Protein AF-A0A1H8CFY0-F1 (afdb_monomer_lite)

Structure (mmCIF, N/CA/C/O backbone):
data_AF-A0A1H8CFY0-F1
#
_entry.id   AF-A0A1H8CFY0-F1
#
loop_
_atom_site.group_PDB
_atom_site.id
_atom_site.type_symbol
_atom_site.label_atom_id
_atom_site.label_alt_id
_atom_site.label_comp_id
_atom_site.label_asym_id
_atom_site.label_entity_id
_atom_site.label_seq_id
_atom_site.pdbx_PDB_ins_code
_atom_site.Cartn_x
_atom_site.Cartn_y
_atom_site.Cartn_z
_atom_site.occupancy
_atom_site.B_iso_or_equiv
_atom_site.auth_seq_id
_atom_site.auth_comp_id
_atom_site.auth_asym_id
_atom_site.auth_atom_id
_atom_site.pdbx_PDB_model_num
ATOM 1 N N . MET A 1 1 ? -9.451 -3.765 16.595 1.00 52.78 1 MET A N 1
ATOM 2 C CA . MET A 1 1 ? -8.756 -4.827 15.830 1.00 52.78 1 MET A CA 1
ATOM 3 C C . MET A 1 1 ? -8.440 -4.260 14.463 1.00 52.78 1 MET A C 1
ATOM 5 O O . MET A 1 1 ? -9.355 -3.747 13.841 1.00 52.78 1 MET A O 1
ATOM 9 N N . SER A 1 2 ? -7.194 -4.324 13.999 1.00 63.50 2 SER A N 1
ATOM 10 C CA . SER A 1 2 ? -6.860 -3.916 12.634 1.00 63.50 2 SER A CA 1
ATOM 11 C C . SER A 1 2 ? -7.117 -5.073 11.662 1.00 63.50 2 SER A C 1
ATOM 13 O O . SER A 1 2 ? -6.658 -6.199 11.874 1.00 63.50 2 SER A O 1
ATOM 15 N N . LYS A 1 3 ? -7.898 -4.821 10.606 1.00 76.69 3 LYS A N 1
ATOM 16 C CA . LYS A 1 3 ? -8.233 -5.837 9.599 1.00 76.69 3 LYS A CA 1
ATOM 17 C C . LYS A 1 3 ? -7.073 -5.965 8.610 1.00 76.69 3 LYS A C 1
ATOM 19 O O . LYS A 1 3 ? -6.763 -5.016 7.890 1.00 76.69 3 LYS A O 1
ATOM 24 N N . LYS A 1 4 ? -6.429 -7.135 8.578 1.00 74.94 4 LYS A N 1
ATOM 25 C CA . LYS A 1 4 ? -5.395 -7.472 7.584 1.00 74.94 4 LYS A CA 1
ATOM 26 C C . LYS A 1 4 ? -6.064 -7.852 6.259 1.00 74.94 4 LYS A C 1
ATOM 28 O O . LYS A 1 4 ? -7.096 -8.521 6.259 1.00 74.94 4 LYS A O 1
ATOM 33 N N . SER A 1 5 ? -5.498 -7.407 5.143 1.00 76.12 5 SER A N 1
ATOM 34 C CA . SER A 1 5 ? -6.017 -7.639 3.794 1.00 76.12 5 SER A CA 1
ATOM 35 C C . SER A 1 5 ? -4.862 -7.808 2.805 1.00 76.12 5 SER A C 1
ATOM 37 O O . SER A 1 5 ? -3.789 -7.234 2.990 1.00 76.12 5 SER A O 1
ATOM 39 N N . ILE A 1 6 ? -5.091 -8.601 1.761 1.00 73.12 6 ILE A N 1
ATOM 40 C CA . ILE A 1 6 ? -4.217 -8.711 0.591 1.00 73.12 6 ILE A CA 1
ATOM 41 C C . ILE A 1 6 ? -4.882 -7.909 -0.531 1.00 73.12 6 ILE A C 1
ATOM 43 O O . ILE A 1 6 ? -6.092 -8.027 -0.743 1.00 73.12 6 ILE A O 1
ATOM 47 N N . ARG A 1 7 ? -4.113 -7.048 -1.197 1.00 80.69 7 ARG A N 1
ATOM 48 C CA . ARG A 1 7 ? -4.535 -6.262 -2.364 1.00 80.69 7 ARG A CA 1
ATOM 49 C C . ARG A 1 7 ? -3.604 -6.547 -3.536 1.00 80.69 7 ARG A C 1
ATOM 51 O O . ARG A 1 7 ? -2.564 -7.156 -3.338 1.00 80.69 7 ARG A O 1
ATOM 58 N N . PHE A 1 8 ? -3.970 -6.094 -4.730 1.00 78.69 8 PHE A N 1
ATOM 59 C CA . PHE A 1 8 ? -3.159 -6.277 -5.932 1.00 78.69 8 PHE A CA 1
ATOM 60 C C . PHE A 1 8 ? -2.660 -4.936 -6.468 1.00 78.69 8 PHE A C 1
ATOM 62 O O . PHE A 1 8 ? -3.413 -3.960 -6.506 1.00 78.69 8 PHE A O 1
ATOM 69 N N . PHE A 1 9 ? -1.395 -4.899 -6.878 1.00 82.25 9 PHE A N 1
ATOM 70 C CA . PHE A 1 9 ? -0.775 -3.799 -7.610 1.00 82.25 9 PHE A CA 1
ATOM 71 C C . PHE A 1 9 ? 0.178 -4.388 -8.650 1.00 82.25 9 PHE A C 1
ATOM 73 O O . PHE A 1 9 ? 1.037 -5.187 -8.291 1.00 82.25 9 PHE A O 1
ATOM 80 N N . ASN A 1 10 ? 0.024 -3.999 -9.919 1.00 80.25 10 ASN A N 1
ATOM 81 C CA . ASN A 1 10 ? 0.808 -4.546 -11.033 1.00 80.25 10 ASN A CA 1
ATOM 82 C C . ASN A 1 10 ? 0.791 -6.093 -11.067 1.00 80.25 10 ASN A C 1
ATOM 84 O O . ASN A 1 10 ? 1.839 -6.728 -11.093 1.00 80.25 10 ASN A O 1
ATOM 88 N N . ASP A 1 11 ? -0.406 -6.684 -10.937 1.00 83.69 11 ASP A N 1
ATOM 89 C CA . ASP A 1 11 ? -0.658 -8.136 -10.841 1.00 83.69 11 ASP A CA 1
ATOM 90 C C . ASP A 1 11 ? 0.065 -8.875 -9.698 1.00 83.69 11 ASP A C 1
ATOM 92 O O . ASP A 1 11 ? 0.055 -10.104 -9.635 1.00 83.69 11 ASP A O 1
ATOM 96 N N . ARG A 1 12 ? 0.632 -8.134 -8.739 1.00 82.38 12 ARG A N 1
ATOM 97 C CA . ARG A 1 12 ? 1.363 -8.670 -7.586 1.00 82.38 12 ARG A CA 1
ATOM 98 C C . ARG A 1 12 ? 0.647 -8.377 -6.277 1.00 82.38 12 ARG A C 1
ATOM 100 O O . ARG A 1 12 ? -0.021 -7.349 -6.123 1.00 82.38 12 ARG A O 1
ATOM 107 N N . GLU A 1 13 ? 0.785 -9.292 -5.323 1.00 83.94 13 GLU A N 1
ATOM 108 C CA . GLU A 1 13 ? 0.175 -9.159 -4.004 1.00 83.94 13 GLU A CA 1
ATOM 109 C C . GLU A 1 13 ? 0.877 -8.077 -3.172 1.00 83.94 13 GLU A C 1
ATOM 111 O O . GLU A 1 13 ? 2.090 -8.076 -2.975 1.00 83.94 13 GLU A O 1
ATOM 116 N N . VAL A 1 14 ? 0.085 -7.161 -2.622 1.00 85.25 14 VAL A N 1
ATOM 117 C CA . VAL A 1 14 ? 0.519 -6.106 -1.710 1.00 85.25 14 VAL A CA 1
ATOM 118 C C . VAL A 1 14 ? -0.253 -6.230 -0.410 1.00 85.25 14 VAL A C 1
ATOM 120 O O . VAL A 1 14 ? -1.488 -6.191 -0.367 1.00 85.25 14 VAL A O 1
ATOM 123 N N . ARG A 1 15 ? 0.487 -6.346 0.689 1.00 85.88 15 ARG A N 1
ATOM 124 C CA . ARG A 1 15 ? -0.097 -6.477 2.021 1.00 85.88 15 ARG A CA 1
ATOM 125 C C . ARG A 1 15 ? -0.611 -5.124 2.494 1.00 85.88 15 ARG A C 1
ATOM 127 O O . ARG A 1 15 ? 0.094 -4.115 2.408 1.00 85.88 15 ARG A O 1
ATOM 134 N N . ALA A 1 16 ? -1.830 -5.117 3.029 1.00 87.06 16 ALA A N 1
ATOM 135 C CA . ALA A 1 16 ? -2.487 -3.917 3.520 1.00 87.06 16 ALA A CA 1
ATOM 136 C C . ALA A 1 16 ? -3.176 -4.130 4.877 1.00 87.06 16 ALA A C 1
ATOM 138 O O . ALA A 1 16 ? -3.628 -5.224 5.225 1.00 87.06 16 ALA A O 1
ATOM 139 N N . VAL A 1 17 ? -3.279 -3.053 5.648 1.00 85.81 17 VAL A N 1
ATOM 140 C CA . VAL A 1 17 ? -3.960 -3.009 6.944 1.00 85.81 17 VAL A CA 1
ATOM 141 C C . VAL A 1 17 ? -4.970 -1.870 6.932 1.00 85.81 17 VAL A C 1
ATOM 143 O O . VAL A 1 17 ? -4.641 -0.752 6.534 1.00 85.81 17 VAL A O 1
ATOM 146 N N . TRP A 1 18 ? -6.198 -2.158 7.359 1.00 85.88 18 TRP A N 1
ATOM 147 C CA . TRP A 1 18 ? -7.196 -1.129 7.628 1.00 85.88 18 TRP A CA 1
ATOM 148 C C . TRP A 1 18 ? -6.997 -0.555 9.026 1.00 85.88 18 TRP A C 1
ATOM 150 O O . TRP A 1 18 ? -6.903 -1.300 10.009 1.00 85.88 18 TRP A O 1
ATOM 160 N N . ASP A 1 19 ? -6.950 0.767 9.088 1.00 84.94 19 ASP A N 1
ATOM 161 C CA . ASP A 1 19 ? -6.948 1.555 10.307 1.00 84.94 19 ASP A CA 1
ATOM 162 C C . ASP A 1 19 ? -8.345 2.140 10.520 1.00 84.94 19 ASP A C 1
ATOM 164 O O . ASP A 1 19 ? -8.784 3.015 9.773 1.00 84.94 19 ASP A O 1
ATOM 168 N N . GLU A 1 20 ? -9.038 1.606 11.526 1.00 85.31 20 GLU A N 1
ATOM 169 C CA . GLU A 1 20 ? -10.402 2.000 11.893 1.00 85.31 20 GLU A CA 1
ATOM 170 C C . GLU A 1 20 ? -10.465 3.431 12.446 1.00 85.31 20 GLU A C 1
ATOM 172 O O . GLU A 1 20 ? -11.433 4.141 12.192 1.00 85.31 20 GLU A O 1
ATOM 177 N N . GLU A 1 21 ? -9.438 3.872 13.182 1.00 85.50 21 GLU A N 1
ATOM 178 C CA . GLU A 1 21 ? -9.423 5.181 13.847 1.00 85.50 21 GLU A CA 1
ATOM 179 C C . GLU A 1 21 ? -9.345 6.308 12.819 1.00 85.50 21 GLU A C 1
ATOM 181 O O . GLU A 1 21 ? -10.106 7.273 12.867 1.00 85.50 21 GLU A O 1
ATOM 186 N N . HIS A 1 22 ? -8.463 6.145 11.837 1.00 84.56 22 HIS A N 1
ATOM 187 C CA . HIS A 1 22 ? -8.240 7.144 10.797 1.00 84.56 22 HIS A CA 1
ATOM 188 C C . HIS A 1 22 ? -9.005 6.847 9.502 1.00 84.56 22 HIS A C 1
ATOM 190 O O . HIS A 1 22 ? -8.852 7.585 8.527 1.00 84.56 22 HIS A O 1
ATOM 196 N N . SER A 1 23 ? -9.793 5.764 9.476 1.00 87.56 23 SER A N 1
ATOM 197 C CA . SER A 1 23 ? -10.553 5.293 8.311 1.00 87.56 23 SER A CA 1
ATOM 198 C C . SER A 1 23 ? -9.710 5.250 7.030 1.00 87.56 23 SER A C 1
ATOM 200 O O . SER A 1 23 ? -10.108 5.763 5.979 1.00 87.56 23 SER A O 1
ATOM 202 N N . LYS A 1 24 ? -8.509 4.662 7.112 1.00 87.19 24 LYS A N 1
ATOM 203 C CA . LYS A 1 24 ? -7.563 4.618 5.987 1.00 87.19 24 LYS A CA 1
ATOM 204 C C . LYS A 1 24 ? -6.846 3.283 5.839 1.00 87.19 24 LYS A C 1
ATOM 206 O O . LYS A 1 24 ? -6.697 2.504 6.777 1.00 87.19 24 LYS A O 1
ATOM 211 N N . TRP A 1 25 ? -6.362 3.044 4.624 1.00 88.81 25 TRP A N 1
ATOM 212 C CA . TRP A 1 25 ? -5.525 1.894 4.302 1.00 88.81 25 TRP A CA 1
ATOM 213 C C . TRP A 1 25 ? -4.042 2.227 4.431 1.00 88.81 25 TRP A C 1
ATOM 215 O O . TRP A 1 25 ? -3.574 3.260 3.946 1.00 88.81 25 TRP A O 1
ATOM 225 N N . TRP A 1 26 ? -3.314 1.295 5.031 1.00 88.69 26 TRP A N 1
ATOM 226 C CA . TRP A 1 26 ? -1.863 1.271 5.131 1.00 88.69 26 TRP A CA 1
ATOM 227 C C . TRP A 1 26 ? -1.324 0.118 4.289 1.00 88.69 26 TRP A C 1
ATOM 229 O O . TRP A 1 26 ? -1.857 -0.985 4.366 1.00 88.69 26 TRP A O 1
ATOM 239 N N . PHE A 1 27 ? -0.274 0.350 3.508 1.00 87.56 27 PHE A N 1
ATOM 240 C CA . PHE A 1 27 ? 0.285 -0.616 2.559 1.00 87.56 27 PHE A CA 1
ATOM 241 C C . PHE A 1 27 ? 1.748 -0.908 2.860 1.00 87.56 27 PHE A C 1
ATOM 243 O O . PHE A 1 27 ? 2.478 -0.013 3.272 1.00 87.56 27 PHE A O 1
ATOM 250 N N . SER A 1 28 ? 2.207 -2.134 2.621 1.00 85.56 28 SER A N 1
ATOM 251 C CA . SER A 1 28 ? 3.623 -2.466 2.774 1.00 85.56 28 SER A CA 1
ATOM 252 C C . SER A 1 28 ? 4.480 -1.740 1.739 1.00 85.56 28 SER A C 1
ATOM 254 O O . SER A 1 28 ? 4.352 -1.977 0.539 1.00 85.56 28 SER A O 1
ATOM 256 N N . ALA A 1 29 ? 5.407 -0.903 2.213 1.00 82.94 29 ALA A N 1
ATOM 257 C CA . ALA A 1 29 ? 6.371 -0.221 1.350 1.00 82.94 29 ALA A CA 1
ATOM 258 C C . ALA A 1 29 ? 7.202 -1.217 0.528 1.00 82.94 29 ALA A C 1
ATOM 260 O O . ALA A 1 29 ? 7.454 -1.006 -0.654 1.00 82.94 29 ALA A O 1
ATOM 261 N N . THR A 1 30 ? 7.619 -2.314 1.164 1.00 82.62 30 THR A N 1
ATOM 262 C CA . THR A 1 30 ? 8.479 -3.326 0.548 1.00 82.62 30 THR A CA 1
ATOM 263 C C . THR A 1 30 ? 7.769 -4.064 -0.579 1.00 82.62 30 THR A C 1
ATOM 265 O O . THR A 1 30 ? 8.384 -4.297 -1.613 1.00 82.62 30 THR A O 1
ATOM 268 N N . ASP A 1 31 ? 6.490 -4.404 -0.407 1.00 83.12 31 ASP A N 1
ATOM 269 C CA . ASP A 1 31 ? 5.725 -5.092 -1.457 1.00 83.12 31 ASP A CA 1
ATOM 270 C C . ASP A 1 31 ? 5.518 -4.180 -2.664 1.00 83.12 31 ASP A C 1
ATOM 272 O O . ASP A 1 31 ? 5.673 -4.611 -3.800 1.00 83.12 31 ASP A O 1
ATOM 276 N N . ILE A 1 32 ? 5.241 -2.897 -2.416 1.00 84.94 32 ILE A N 1
ATOM 277 C CA . ILE A 1 32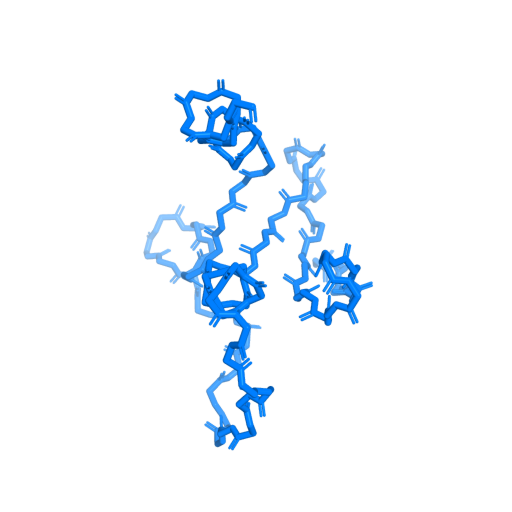 ? 5.074 -1.903 -3.478 1.00 84.94 32 ILE A CA 1
ATOM 278 C C . ILE A 1 32 ? 6.366 -1.737 -4.280 1.00 84.94 32 ILE A C 1
ATOM 280 O O . ILE A 1 32 ? 6.329 -1.810 -5.503 1.00 84.94 32 ILE A O 1
ATOM 284 N N . VAL A 1 33 ? 7.509 -1.532 -3.615 1.00 83.81 33 VAL A N 1
ATOM 285 C CA . VAL A 1 33 ? 8.803 -1.362 -4.303 1.00 83.81 33 VAL A CA 1
ATOM 286 C C . VAL A 1 33 ? 9.130 -2.585 -5.156 1.00 83.81 33 VAL A C 1
ATOM 288 O O . VAL A 1 33 ? 9.553 -2.437 -6.297 1.00 83.81 33 VAL A O 1
ATOM 291 N N . ARG A 1 34 ? 8.861 -3.788 -4.648 1.00 81.81 34 ARG A N 1
ATOM 292 C CA . ARG A 1 34 ? 9.060 -5.029 -5.405 1.00 81.81 34 ARG A CA 1
ATOM 293 C C . ARG A 1 34 ? 8.154 -5.141 -6.609 1.00 81.81 34 ARG A C 1
ATOM 295 O O . ARG A 1 34 ? 8.624 -5.493 -7.682 1.00 81.81 34 ARG A O 1
ATOM 302 N N . ALA A 1 35 ? 6.880 -4.803 -6.439 1.00 85.00 35 ALA A N 1
ATOM 303 C CA . ALA A 1 35 ? 5.921 -4.825 -7.528 1.00 85.00 35 ALA A CA 1
ATOM 304 C C . ALA A 1 35 ? 6.251 -3.802 -8.626 1.00 85.00 35 ALA A C 1
ATOM 306 O O . ALA A 1 35 ? 5.984 -4.063 -9.797 1.00 85.00 35 ALA A O 1
ATOM 307 N N . ILE A 1 36 ? 6.869 -2.670 -8.266 1.00 86.00 36 ILE A N 1
ATOM 308 C CA . ILE A 1 36 ? 7.414 -1.691 -9.219 1.00 86.00 36 ILE A CA 1
ATOM 309 C C . ILE A 1 36 ? 8.665 -2.238 -9.920 1.00 86.00 36 ILE A C 1
ATOM 311 O O . ILE A 1 36 ? 8.810 -2.064 -11.126 1.00 86.00 36 ILE A O 1
ATOM 315 N N . ASN A 1 37 ? 9.561 -2.891 -9.178 1.00 85.75 37 ASN A N 1
ATOM 316 C CA . ASN A 1 37 ? 10.825 -3.416 -9.701 1.00 85.75 37 ASN A CA 1
ATOM 317 C C . ASN A 1 37 ? 10.691 -4.772 -10.414 1.00 85.75 37 ASN A C 1
ATOM 319 O O . ASN A 1 37 ? 11.701 -5.320 -10.848 1.00 85.75 37 ASN A O 1
ATOM 323 N N . ASP A 1 38 ? 9.479 -5.327 -10.495 1.00 83.69 38 ASP A N 1
ATOM 324 C CA . ASP A 1 38 ? 9.214 -6.685 -10.980 1.00 83.69 38 ASP A CA 1
ATOM 325 C C . ASP A 1 38 ? 10.062 -7.764 -10.263 1.00 83.69 38 ASP A C 1
ATOM 327 O O . ASP A 1 38 ? 10.414 -8.805 -10.814 1.00 83.69 38 ASP A O 1
ATOM 331 N N . GLU A 1 39 ? 10.392 -7.523 -8.990 1.00 81.56 39 GLU A N 1
ATOM 332 C CA . GLU A 1 39 ? 11.141 -8.461 -8.149 1.00 81.56 39 GLU A CA 1
ATOM 333 C C . GLU A 1 39 ? 10.237 -9.611 -7.702 1.00 81.56 39 GLU A C 1
ATOM 335 O O . GLU A 1 39 ? 9.120 -9.367 -7.258 1.00 81.56 39 GLU A O 1
ATOM 340 N N . GLU A 1 40 ? 10.706 -10.860 -7.762 1.00 73.12 40 GLU A N 1
ATOM 341 C CA . GLU A 1 40 ? 9.943 -12.025 -7.286 1.00 73.12 40 GLU A CA 1
ATOM 342 C C . GLU A 1 40 ? 9.432 -11.870 -5.844 1.00 73.12 40 GLU A C 1
ATOM 344 O O . GLU A 1 40 ? 10.070 -11.251 -4.980 1.00 73.12 40 GLU A O 1
ATOM 349 N N . ASP A 1 41 ? 8.270 -12.473 -5.582 1.00 65.56 41 ASP A N 1
ATOM 350 C CA . ASP A 1 41 ? 7.646 -12.448 -4.267 1.00 65.56 41 ASP A CA 1
ATOM 351 C C . ASP A 1 41 ? 8.582 -13.062 -3.226 1.00 65.56 41 ASP A C 1
ATOM 353 O O . ASP A 1 41 ? 8.957 -14.235 -3.241 1.00 65.56 41 ASP A O 1
ATOM 357 N N . TYR A 1 42 ? 8.986 -12.229 -2.280 1.00 61.81 42 TYR A N 1
ATOM 358 C CA . TYR A 1 42 ? 9.933 -12.630 -1.260 1.00 61.81 42 TYR A CA 1
ATOM 359 C C . TYR A 1 42 ? 9.251 -13.434 -0.164 1.00 61.81 42 TYR A C 1
ATOM 361 O O . TYR A 1 42 ? 8.593 -12.899 0.735 1.00 61.81 42 TYR A O 1
ATOM 369 N N . VAL A 1 43 ? 9.530 -14.726 -0.166 1.00 56.69 43 VAL A N 1
ATOM 370 C CA . VAL A 1 43 ? 9.280 -15.599 0.972 1.00 56.69 43 VAL A CA 1
ATOM 371 C C . VAL A 1 43 ? 10.435 -15.417 1.961 1.00 56.69 43 VAL A C 1
ATOM 373 O O . VAL A 1 43 ? 11.489 -16.029 1.802 1.00 56.69 43 VAL A O 1
ATOM 376 N N . LYS A 1 44 ? 10.300 -14.584 3.006 1.00 55.47 44 LYS A N 1
ATOM 377 C CA . LYS A 1 44 ? 11.266 -14.664 4.120 1.00 55.47 44 LYS A CA 1
ATOM 378 C C . LYS A 1 44 ? 10.678 -14.439 5.509 1.00 55.47 44 LYS A C 1
ATOM 380 O O . LYS A 1 44 ? 10.144 -13.384 5.833 1.00 55.47 44 LYS A O 1
ATOM 385 N N . ALA A 1 45 ? 10.867 -15.507 6.285 1.00 38.44 45 ALA A N 1
ATOM 38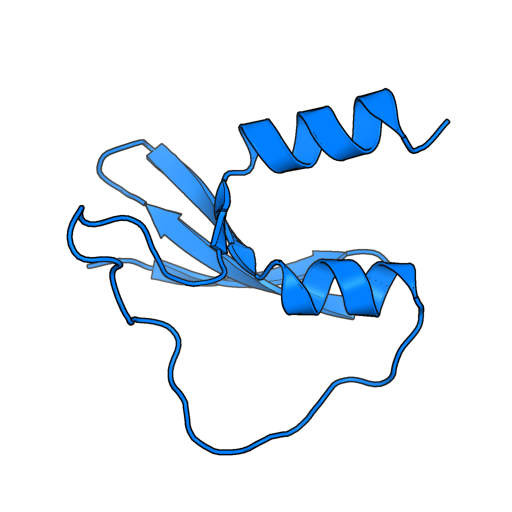6 C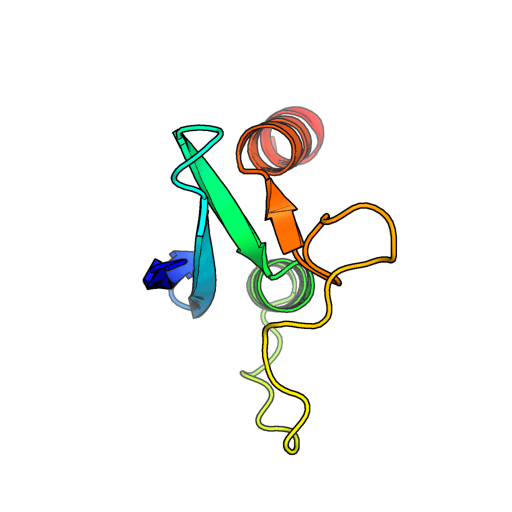 CA . ALA A 1 45 ? 11.053 -15.651 7.725 1.00 38.44 45 ALA A CA 1
ATOM 387 C C . ALA A 1 45 ? 10.355 -14.637 8.646 1.00 38.44 45 ALA A C 1
ATOM 389 O O . ALA A 1 45 ? 10.927 -13.613 9.001 1.00 38.44 45 ALA A O 1
ATOM 390 N N . GLY A 1 46 ? 9.166 -15.011 9.129 1.00 40.81 46 GLY A N 1
ATOM 391 C CA . GLY A 1 46 ? 8.788 -14.930 10.551 1.00 40.81 46 GLY A CA 1
ATOM 392 C C . GLY A 1 46 ? 8.683 -13.567 11.253 1.00 40.81 46 GLY A C 1
ATOM 393 O O . GLY A 1 46 ? 8.240 -13.537 12.396 1.00 40.81 46 GLY A O 1
ATOM 394 N N . GLY A 1 47 ? 9.044 -12.448 10.626 1.00 47.16 47 GLY A N 1
ATOM 395 C CA . GLY A 1 47 ? 8.881 -11.103 11.182 1.00 47.16 47 GLY A CA 1
ATOM 396 C C . GLY A 1 47 ? 7.499 -10.553 10.850 1.00 47.16 47 GLY A C 1
ATOM 397 O O . GLY A 1 47 ? 7.286 -10.021 9.763 1.00 47.16 47 GLY A O 1
ATOM 398 N N . GLY A 1 48 ? 6.539 -10.743 11.754 1.00 48.62 48 GLY A N 1
ATOM 399 C CA . GLY A 1 48 ? 5.139 -10.392 11.532 1.00 48.62 48 GLY A CA 1
ATOM 400 C C . GLY A 1 48 ? 4.881 -8.902 11.268 1.00 48.62 48 GLY A C 1
ATOM 401 O O . GLY A 1 48 ? 5.521 -8.014 11.825 1.00 48.62 48 GLY A O 1
ATOM 402 N N . TYR A 1 49 ? 3.861 -8.637 10.448 1.00 54.78 49 TYR A N 1
ATOM 403 C CA . TYR A 1 49 ? 3.177 -7.342 10.340 1.00 54.78 49 TYR A CA 1
ATOM 404 C C . TYR A 1 49 ? 2.561 -7.020 11.688 1.00 54.78 49 TYR A C 1
ATOM 406 O O . TYR A 1 49 ? 1.493 -7.573 11.952 1.00 54.78 49 TYR A O 1
ATOM 414 N N . THR A 1 50 ? 3.236 -6.225 12.522 1.00 51.31 50 THR A N 1
ATOM 415 C CA . THR A 1 50 ? 2.680 -5.495 13.685 1.00 51.31 50 THR A CA 1
ATOM 416 C C . THR A 1 50 ? 3.782 -5.068 14.662 1.00 51.31 50 THR A C 1
ATOM 418 O O . THR A 1 50 ? 3.636 -5.239 15.867 1.00 51.31 50 THR A O 1
ATOM 421 N N . GLU A 1 51 ? 4.895 -4.502 14.203 1.00 52.47 51 GLU A N 1
ATOM 422 C CA . GLU A 1 51 ? 5.632 -3.621 15.113 1.00 52.47 51 GLU A CA 1
ATOM 423 C C . GLU A 1 51 ? 5.062 -2.224 14.915 1.00 52.47 51 GLU A C 1
ATOM 425 O O . GLU A 1 51 ? 5.088 -1.690 13.809 1.00 52.47 51 GLU A O 1
ATOM 430 N N . LEU A 1 52 ? 4.473 -1.658 15.963 1.00 52.75 52 LEU A N 1
ATOM 431 C CA . LEU A 1 52 ? 4.211 -0.229 15.985 1.00 52.75 52 LEU A CA 1
ATOM 432 C C . LEU A 1 52 ? 5.556 0.446 16.262 1.00 52.75 52 LEU A C 1
ATOM 434 O O . LEU A 1 52 ? 6.280 0.046 17.176 1.00 52.75 52 LEU A O 1
ATOM 438 N N . VAL A 1 53 ? 5.914 1.468 15.489 1.00 54.94 53 VAL A N 1
ATOM 439 C CA . VAL A 1 53 ? 6.922 2.428 15.942 1.00 54.94 53 VAL A CA 1
ATOM 440 C C . VAL A 1 53 ? 6.393 3.024 17.252 1.00 54.94 53 VAL A C 1
ATOM 442 O O . VAL A 1 53 ? 5.178 3.118 17.420 1.00 54.94 53 VAL A O 1
ATOM 445 N N . GLY A 1 54 ? 7.257 3.440 18.186 1.00 46.62 54 GLY A N 1
ATOM 446 C CA . GLY A 1 54 ? 6.874 3.925 19.531 1.00 46.62 54 GLY A CA 1
ATOM 447 C C . GLY A 1 54 ? 5.877 5.103 19.600 1.00 46.62 54 GLY A C 1
ATOM 448 O O . GLY A 1 54 ? 5.630 5.625 20.679 1.00 46.62 54 GLY A O 1
ATOM 449 N N . LYS A 1 55 ? 5.311 5.521 18.463 1.00 55.00 55 LYS A N 1
ATOM 450 C CA . LYS A 1 55 ? 4.247 6.514 18.282 1.00 55.00 55 LYS A CA 1
ATOM 451 C C . LYS A 1 55 ? 2.906 5.922 17.804 1.00 55.00 55 LYS A C 1
ATOM 453 O O . LYS A 1 55 ? 2.007 6.687 17.490 1.00 55.00 55 LYS A O 1
ATOM 458 N N . GLY A 1 56 ? 2.771 4.597 17.696 1.00 58.16 56 GLY A N 1
ATOM 459 C CA . GLY A 1 56 ? 1.555 3.946 17.183 1.00 58.16 56 GLY A CA 1
ATOM 460 C C . GLY A 1 56 ? 1.473 3.851 15.655 1.00 58.16 56 GLY A C 1
ATOM 461 O O . GLY A 1 56 ? 0.512 3.302 15.128 1.00 58.16 56 GLY A O 1
ATOM 462 N N . GLU A 1 57 ? 2.486 4.330 14.931 1.00 61.97 57 GLU A N 1
ATOM 463 C CA . GLU A 1 57 ? 2.568 4.153 13.480 1.00 61.97 57 GLU A CA 1
ATOM 464 C C . GLU A 1 57 ? 2.967 2.706 13.150 1.00 61.97 57 GLU A C 1
ATOM 466 O O . GLU A 1 57 ? 3.855 2.155 13.799 1.00 61.97 57 GLU A O 1
ATOM 471 N N . PRO A 1 58 ? 2.366 2.052 12.153 1.00 66.12 58 PR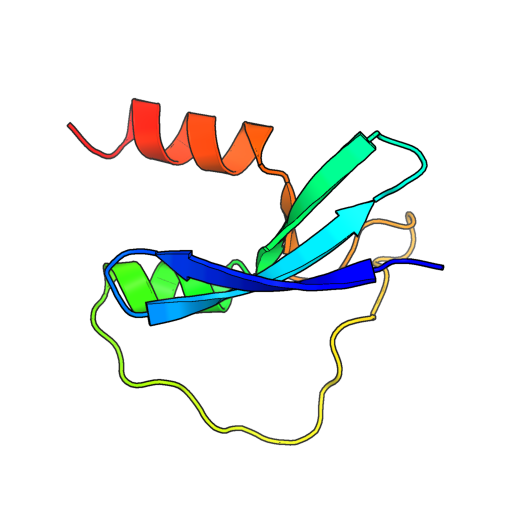O A N 1
ATOM 472 C CA . PRO A 1 58 ? 2.809 0.729 11.737 1.00 66.12 58 PRO A CA 1
ATOM 473 C C . PRO A 1 58 ? 4.184 0.783 11.046 1.00 66.12 58 PRO A C 1
ATOM 475 O O . PRO A 1 58 ? 4.381 1.476 10.048 1.00 66.12 58 PRO A O 1
ATOM 478 N N . LYS A 1 59 ? 5.148 0.010 11.556 1.00 68.56 59 LYS A N 1
ATOM 479 C CA . LYS A 1 59 ? 6.493 -0.117 10.982 1.00 68.56 59 LYS A CA 1
ATOM 480 C C . LYS A 1 59 ? 6.402 -0.688 9.563 1.00 68.56 59 LYS A C 1
ATOM 482 O O . LYS A 1 59 ? 5.748 -1.704 9.336 1.00 68.56 59 LYS A O 1
ATOM 487 N N . ASN A 1 60 ? 7.093 -0.049 8.619 1.00 73.69 60 ASN A N 1
ATOM 488 C CA . ASN A 1 60 ? 7.169 -0.436 7.203 1.00 73.69 60 ASN A CA 1
ATOM 489 C C . ASN A 1 60 ? 5.839 -0.386 6.422 1.00 73.69 60 ASN A C 1
ATOM 491 O O . ASN A 1 60 ? 5.761 -0.968 5.335 1.00 73.69 60 ASN A O 1
ATOM 495 N N . LEU A 1 61 ? 4.813 0.308 6.936 1.00 82.62 61 LEU A N 1
ATOM 496 C CA . LEU A 1 61 ? 3.605 0.604 6.169 1.00 82.62 61 LEU A CA 1
ATOM 497 C C . LEU A 1 61 ? 3.527 2.089 5.783 1.00 82.62 61 LEU A C 1
ATOM 499 O O . LEU A 1 61 ? 3.931 2.970 6.538 1.00 82.62 61 LEU A O 1
ATOM 503 N N . ILE A 1 62 ? 2.974 2.361 4.605 1.00 87.56 62 ILE A N 1
ATOM 504 C CA . ILE A 1 62 ? 2.758 3.695 4.041 1.00 87.56 62 ILE A CA 1
ATOM 505 C C . ILE A 1 62 ? 1.245 3.919 3.927 1.00 87.56 62 ILE A C 1
ATOM 507 O O . ILE A 1 62 ? 0.546 3.048 3.402 1.00 87.56 62 ILE A O 1
ATOM 511 N N . PRO A 1 63 ? 0.709 5.053 4.404 1.00 89.81 63 PRO A N 1
ATOM 512 C CA . PRO A 1 63 ? -0.709 5.350 4.264 1.00 89.81 63 PRO A CA 1
ATOM 513 C C . PRO A 1 63 ? -1.046 5.702 2.807 1.00 89.81 63 PRO A C 1
ATOM 515 O O . PRO A 1 63 ? -0.225 6.289 2.097 1.00 89.81 63 PRO A O 1
ATOM 518 N N . TRP A 1 64 ? -2.263 5.357 2.372 1.00 86.62 64 TRP A N 1
ATOM 519 C CA . TRP A 1 64 ? -2.730 5.553 0.991 1.00 86.62 64 TRP A CA 1
ATOM 520 C C . TRP A 1 64 ? -2.484 6.966 0.453 1.00 86.62 64 TRP A C 1
ATOM 522 O O . TRP A 1 64 ? -2.041 7.105 -0.680 1.00 86.62 64 TRP A O 1
ATOM 532 N N . ASP A 1 65 ? -2.723 8.003 1.258 1.00 89.25 65 ASP A N 1
ATOM 533 C CA . ASP A 1 65 ? -2.548 9.398 0.849 1.00 89.25 65 ASP A CA 1
ATOM 534 C C . ASP A 1 65 ? -1.107 9.702 0.407 1.00 89.25 65 ASP A C 1
ATOM 536 O O . ASP A 1 65 ? -0.886 10.220 -0.686 1.00 89.25 65 ASP A O 1
ATOM 540 N N . LYS A 1 66 ? -0.111 9.275 1.191 1.00 89.50 66 LYS A N 1
ATOM 541 C CA . LYS A 1 66 ? 1.306 9.443 0.833 1.00 89.50 66 LYS A CA 1
ATOM 542 C C . LYS A 1 66 ? 1.706 8.606 -0.379 1.00 89.50 66 LYS A C 1
ATOM 544 O O . LYS A 1 66 ? 2.542 9.038 -1.171 1.00 89.50 66 LYS A O 1
ATOM 549 N N . LEU A 1 67 ? 1.140 7.408 -0.507 1.00 86.88 67 LEU A N 1
ATOM 550 C CA . LEU A 1 67 ? 1.421 6.522 -1.630 1.00 86.88 67 LEU A CA 1
ATOM 551 C C . LEU A 1 67 ? 0.851 7.076 -2.944 1.00 86.88 67 LEU A C 1
ATOM 553 O O . LEU A 1 67 ? 1.556 7.121 -3.949 1.00 86.88 67 LEU A O 1
ATOM 557 N N . ALA A 1 68 ? -0.399 7.539 -2.924 1.00 86.75 68 ALA A N 1
ATOM 558 C CA . ALA A 1 68 ? -1.045 8.177 -4.064 1.00 86.75 68 ALA A CA 1
ATOM 559 C C . ALA A 1 68 ? -0.279 9.436 -4.495 1.00 86.75 68 ALA A C 1
ATOM 561 O O . ALA A 1 68 ? 0.006 9.609 -5.678 1.00 86.75 68 ALA A O 1
ATOM 562 N N . ASP A 1 69 ? 0.139 10.267 -3.536 1.00 90.81 69 ASP A N 1
ATOM 563 C CA . ASP A 1 69 ? 0.990 11.429 -3.795 1.00 90.81 69 ASP A CA 1
ATOM 564 C C . ASP A 1 69 ? 2.315 11.054 -4.463 1.00 90.81 69 ASP A C 1
ATOM 566 O O . ASP A 1 69 ? 2.750 11.735 -5.391 1.00 90.81 69 ASP A O 1
ATOM 570 N N . PHE A 1 70 ? 2.977 9.994 -3.991 1.00 87.06 70 PHE A N 1
ATOM 571 C CA . PHE A 1 70 ? 4.212 9.509 -4.598 1.00 87.06 70 PHE A CA 1
ATOM 572 C C . PHE A 1 70 ? 3.988 9.114 -6.059 1.00 87.06 70 PHE A C 1
ATOM 574 O O . PHE A 1 70 ? 4.740 9.566 -6.923 1.00 87.06 70 PHE A O 1
ATOM 581 N N . PHE A 1 71 ? 2.949 8.328 -6.343 1.00 84.38 71 PHE A N 1
ATOM 582 C CA . PHE A 1 71 ? 2.647 7.902 -7.706 1.00 84.38 71 PHE A CA 1
ATOM 583 C C . PHE A 1 71 ? 2.303 9.081 -8.612 1.00 84.38 71 PHE A C 1
ATOM 585 O O . PHE A 1 71 ? 2.931 9.225 -9.652 1.00 84.38 71 PHE A O 1
ATOM 592 N N . ASN A 1 72 ? 1.428 9.988 -8.177 1.00 87.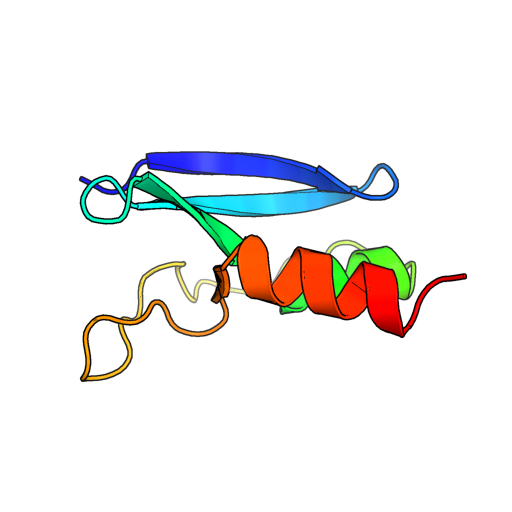75 72 ASN A N 1
ATOM 593 C CA . ASN A 1 72 ? 1.060 11.176 -8.954 1.00 87.75 72 ASN A CA 1
ATOM 594 C C . ASN A 1 72 ? 2.256 12.094 -9.265 1.00 87.75 72 ASN A C 1
ATOM 596 O O . ASN A 1 72 ? 2.245 12.812 -10.262 1.00 87.75 72 ASN A O 1
ATOM 600 N N . LYS A 1 73 ? 3.277 12.114 -8.398 1.00 89.56 73 LYS A N 1
ATOM 601 C CA . LYS A 1 73 ? 4.478 12.943 -8.581 1.00 89.56 73 LYS A CA 1
ATOM 602 C C . LYS A 1 73 ? 5.549 12.277 -9.443 1.00 89.56 73 LYS A C 1
ATOM 604 O O . LYS A 1 73 ? 6.303 12.992 -10.097 1.00 89.56 73 LYS A O 1
ATOM 609 N N . ASN A 1 74 ? 5.663 10.949 -9.398 1.00 83.56 74 ASN A N 1
ATOM 610 C CA . ASN A 1 74 ? 6.824 10.229 -9.936 1.00 83.56 74 ASN A CA 1
ATOM 611 C C . ASN A 1 74 ? 6.500 9.293 -11.105 1.00 83.56 74 ASN A C 1
ATOM 613 O O . ASN A 1 74 ? 7.393 9.004 -11.898 1.00 83.56 74 ASN A O 1
ATOM 617 N N . LEU A 1 75 ? 5.256 8.832 -11.233 1.00 73.62 75 LEU A N 1
ATOM 618 C CA . LEU A 1 75 ? 4.790 8.080 -12.392 1.00 73.62 75 LEU A CA 1
ATOM 619 C C . LEU A 1 75 ? 3.994 9.039 -13.286 1.00 73.62 75 LEU A C 1
ATOM 621 O O . LEU A 1 75 ? 3.013 9.630 -12.842 1.00 73.62 75 LEU A O 1
ATOM 625 N N . LYS A 1 76 ? 4.471 9.237 -14.518 1.00 60.28 76 LYS A N 1
ATOM 626 C CA . LYS A 1 76 ? 3.758 9.970 -15.573 1.00 60.28 76 LYS A CA 1
ATOM 627 C C . LYS A 1 76 ? 2.869 9.026 -16.363 1.00 60.28 76 LYS A C 1
ATOM 629 O O . LYS A 1 76 ? 3.349 7.905 -16.640 1.00 60.28 76 LYS A O 1
#

Radius of gyration: 12.76 Å; chains: 1; bounding box: 22×29×35 Å

Foldseek 3Di:
DKDWDWDDDLNFTWTWIQDPVVRWIWTAPVRVVCSVVVNPDDDDDDPDFDDQDPVRHGPRIDIPVVVVVCCVVPPD

Sequence (76 aa):
MSKKSIRFFNDREVRAVWDEEHSKWWFSATDIVRAINDEEDYVKAGGGYTELVGKGEPKNLIPWDKLADFFNKNLK

pLDDT: mean 75.6, std 14.19, range [38.44, 90.81]

Secondary structure (DSSP, 8-state):
--EEEEEEETTEEEEEEEETTTTEEEEEHHHHHHHHHTPPP-------S-PBPTTSPBTTEEEHHHHHHHHHHH--

=== Feature glossary ===
Legend for the data blocks above and below:

— What the protein is —

Sequence gives the chain of amino acids in standard one-letter code (A=alanine, C=cysteine, …, Y=tyrosine), read N→C. It is the only feature that is directly encoded by the gene; all structural features are derived from the folded form of this sequence.

The annotation block draws on four external resources. InterPro: which protein families and domains the sequence belongs to. GO: standardized terms for what the protein does, what process it participates in, and where in the cell it acts. CATH: which structural fold it has in the CATH hierarchy. Organism: the species of origin.

— Where its atoms are —

Atomic coordinates in PDBx/mmCIF format — the same representation the Protein Data Bank distributes. Each line of the _atom_site loop places one backbone atom in Cartesian space (units: ångströms, origin: arbitrary).

Six rendered views show the 3D structure from the faces of a cube — i.e. along ±x, ±y, ±z. Rendering representation is drawn randomly per protein from cartoon (secondary-structure ribbons), sticks (backbone bonds), or molecular surface; coloring is either N→C rainbow (blue at the N-terminus through red at the C-terminus) or one color per chain.

— Local backbone conformation —

DSSP 8-state secondary structure assigns each residue one of H (α-helix), G (3₁₀-helix), I (π-helix), E (extended β-strand), B (isolated β-bridge), T (hydrogen-bonded turn), S (bend), or '-' (coil). The assignment is computed from backbone hydrogen-bond geometry via the Kabsch–Sander algorithm.

P-SEA three-state annotation labels each residue as helix, strand, or coil based purely on the geometry of the Cα trace. It serves as a fallback when the full backbone (and thus DSSP) is unavailable.

φ (phi) and ψ (psi) are the two rotatable backbone dihedrals per residue: φ is the C(i-1)–N–Cα–C torsion, ψ is the N–Cα–C–N(i+1) torsion, both in degrees on (−180°, 180°]. α-helical residues cluster near (−60°, −45°); β-strand residues near (−120°, +130°). A Ramachandran plot is simply a scatter of (φ, ψ) for every residue.

— Global shape and packing —

Radius of gyration (Rg) is the root-mean-square distance of Cα atoms from their centroid — a single number for overall size and compactness. A globular domain of N residues has Rg ≈ 2.2·N^0.38 Å; an extended or disordered chain has a much larger Rg. The Cα contact count is the number of residue pairs whose Cα atoms are within 8 Å and are more than four positions apart in sequence — a standard proxy for tertiary packing density. The bounding box is the smallest axis-aligned box enclosing all Cα atoms.

Accessible surface area quantifies burial. A residue with SASA near zero is packed into the hydrophobic core; one with SASA >100 Å² sits on the surface. Computed here via the Shrake–Rupley numerical algorithm with a 1.4 Å probe.

The contact map is a binary N×N matrix image: pixel (i, j) is dark where Cα_i and Cα_j are within 8 Å and |i−j|>4. Because the |i−j|>4 filter removes local helical contacts, off-diagonal stripes parallel to the main diagonal indicate parallel β-sheets; stripes perpendicular to it indicate antiparallel β-sheets. The Ramachandran plot scatters every residue's (φ, ψ) pair against the sterically allowed regions. The PAE heatmap renders the predicted-aligned-error matrix.

— Structural neighborhood —

A 3Di character summarizes, for each residue, the relative orientation of the Cα frame of its nearest spatial neighbor. Because it encodes fold topology rather than chemistry, 3Di alignments detect remote structural similarity that sequence alignment misses.

Structural nearest neighbors (via Foldseek easy-search vs the PDB). Reported per hit: target PDB id, E-value, and alignment TM-score. A TM-score above ~0.5 is the conventional threshold for 'same fold'.

— Confidence and disorder —

For AlphaFold models, the B-factor field carries pLDDT — the model's own estimate of local accuracy on a 0–100 scale. Regions with pLDDT<50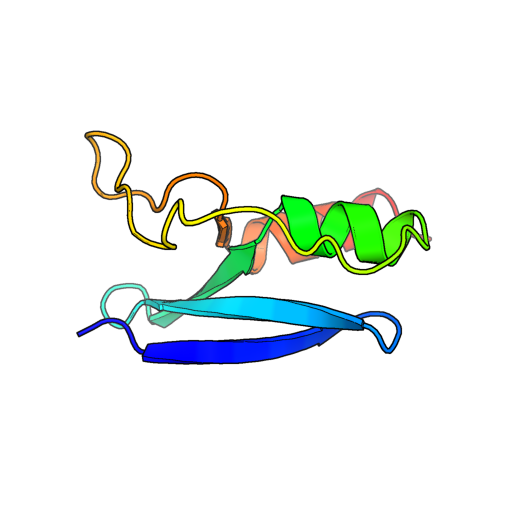 should be treated as essentially unmodeled; they often correspond to intrinsically disordered segments.

B-factor (Debye–Waller factor) reflects atomic displacement in the crystal lattice. It is an experimental observable (units Å²), not a prediction; low values mean the atom is pinned down, high values mean it moves or is heterogeneous across the crystal.

Predicted Aligned Error (PAE) is an AlphaFold confidence matrix: entry (i, j) is the expected error in the position of residue j, in ångströms, when the prediction is superimposed on the true structure at residue i. Low PAE within a block of residues means that block is internally rigid and well-predicted; high PAE between two blocks means their relative placement is uncertain even if each block individually is confident.